Protein AF-A0A2M7U8L0-F1 (afdb_monomer)

Structure (mmCIF, N/CA/C/O backbone):
data_AF-A0A2M7U8L0-F1
#
_entry.id   AF-A0A2M7U8L0-F1
#
loop_
_atom_site.group_PDB
_atom_site.id
_atom_site.type_symbol
_atom_site.label_atom_id
_atom_site.label_alt_id
_atom_site.label_comp_id
_atom_site.label_asym_id
_atom_site.label_entity_id
_atom_site.label_seq_id
_atom_site.pdbx_PDB_ins_code
_atom_site.Cartn_x
_atom_site.Cartn_y
_atom_site.Cartn_z
_atom_site.occupancy
_atom_site.B_iso_or_equiv
_atom_site.auth_seq_id
_atom_site.auth_comp_id
_atom_site.aut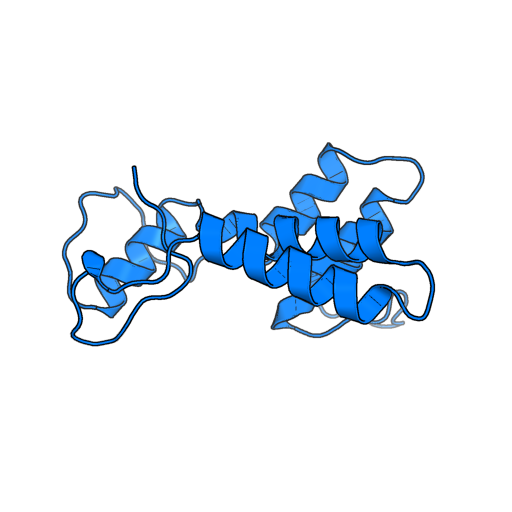h_asym_id
_atom_site.auth_atom_id
_atom_site.pdbx_PDB_model_num
ATOM 1 N N . MET A 1 1 ? -8.671 -12.911 11.933 1.00 68.06 1 MET A N 1
ATOM 2 C CA . MET A 1 1 ? -9.043 -11.549 12.375 1.00 68.06 1 MET A CA 1
ATOM 3 C C . MET A 1 1 ? -9.233 -10.725 11.113 1.00 68.06 1 MET A C 1
ATOM 5 O O . MET A 1 1 ? -8.464 -10.946 10.186 1.00 68.06 1 MET A O 1
ATOM 9 N N . LYS A 1 2 ? -10.280 -9.901 11.015 1.00 88.38 2 LYS A N 1
ATOM 10 C CA . LYS A 1 2 ? -10.532 -9.092 9.812 1.00 88.38 2 LYS A CA 1
ATOM 11 C C . LYS A 1 2 ? -9.735 -7.788 9.911 1.00 88.38 2 LYS A C 1
ATOM 13 O O . LYS A 1 2 ? -9.710 -7.199 10.990 1.00 88.38 2 LYS A O 1
ATOM 18 N N . TYR A 1 3 ? -9.081 -7.390 8.824 1.00 94.69 3 TYR A N 1
ATOM 19 C CA . TYR A 1 3 ? -8.277 -6.170 8.737 1.00 94.69 3 TYR A CA 1
ATOM 20 C C . TYR A 1 3 ? -8.915 -5.224 7.731 1.00 94.69 3 TYR A C 1
ATOM 22 O O . TYR A 1 3 ? -9.437 -5.672 6.713 1.00 94.69 3 TYR A O 1
ATOM 30 N N . TYR A 1 4 ? -8.849 -3.927 8.001 1.00 95.56 4 TYR A N 1
ATOM 31 C CA . TYR A 1 4 ? -9.498 -2.918 7.172 1.00 95.56 4 TYR A CA 1
ATOM 32 C C . TYR A 1 4 ? -8.483 -1.950 6.570 1.00 95.56 4 TYR A C 1
ATOM 34 O O . TYR A 1 4 ? -7.537 -1.534 7.242 1.00 95.56 4 TYR A O 1
ATOM 42 N N . ALA A 1 5 ? -8.684 -1.589 5.301 1.00 94.38 5 ALA A N 1
ATOM 43 C CA . ALA A 1 5 ? -7.898 -0.553 4.631 1.00 94.38 5 ALA A CA 1
ATOM 44 C C . ALA A 1 5 ? -8.433 0.851 4.921 1.00 94.38 5 ALA A C 1
ATOM 46 O O . ALA A 1 5 ? -7.649 1.791 5.089 1.00 94.38 5 ALA A O 1
ATOM 47 N N . HIS A 1 6 ? -9.763 0.971 4.964 1.00 92.75 6 HIS A N 1
ATOM 48 C CA . HIS A 1 6 ? -10.499 2.219 5.110 1.00 92.75 6 HIS A CA 1
ATOM 49 C C . HIS A 1 6 ? -11.730 2.008 5.995 1.00 92.75 6 HIS A C 1
ATOM 51 O O . HIS A 1 6 ? -12.427 0.999 5.875 1.00 92.75 6 HIS A O 1
ATOM 57 N N . SER A 1 7 ? -11.996 2.977 6.868 1.00 92.88 7 SER A N 1
ATOM 58 C CA . SER A 1 7 ? -13.214 3.052 7.672 1.00 92.88 7 SER A CA 1
ATOM 59 C C . SER A 1 7 ? -14.188 4.079 7.096 1.00 92.88 7 SER A C 1
ATOM 61 O O . SER A 1 7 ? -13.815 4.935 6.290 1.00 92.88 7 SER A O 1
ATOM 63 N N . LEU A 1 8 ? -15.449 3.979 7.507 1.00 91.69 8 LEU A N 1
ATOM 64 C CA . LEU A 1 8 ? -16.502 4.931 7.168 1.00 91.69 8 LEU A CA 1
ATOM 65 C C . LEU A 1 8 ? -17.013 5.568 8.460 1.00 91.69 8 LEU A C 1
ATOM 67 O O . LEU A 1 8 ? -17.466 4.853 9.353 1.00 91.69 8 LEU A O 1
ATOM 71 N N . GLU A 1 9 ? -16.948 6.897 8.542 1.00 87.44 9 GLU A N 1
ATOM 72 C CA . GLU A 1 9 ? -17.332 7.651 9.738 1.00 87.44 9 GLU A CA 1
ATOM 73 C C . GLU A 1 9 ? -18.775 7.342 10.160 1.00 87.44 9 GLU A C 1
ATOM 75 O O . GLU A 1 9 ? -19.703 7.357 9.345 1.00 87.44 9 GLU A O 1
ATOM 80 N N . GLY A 1 10 ? -18.964 7.026 11.443 1.00 86.25 10 GLY A N 1
ATOM 81 C CA . GLY A 1 10 ? -20.274 6.697 12.010 1.00 86.25 10 GLY A CA 1
ATOM 82 C C . GLY A 1 10 ? -20.866 5.365 11.532 1.00 86.25 10 GLY A C 1
ATOM 83 O O . GLY A 1 10 ? -22.022 5.073 11.844 1.00 86.25 10 GLY A O 1
ATOM 84 N N . ARG A 1 11 ? -20.109 4.548 10.785 1.00 91.19 11 ARG A N 1
ATOM 85 C CA . ARG A 1 11 ? -20.536 3.224 10.313 1.00 91.19 11 ARG A CA 1
ATOM 86 C C . ARG A 1 11 ? -19.813 2.099 11.053 1.00 91.19 11 ARG A C 1
ATOM 88 O O . ARG A 1 11 ? -18.640 2.242 11.401 1.00 91.19 11 ARG A O 1
ATOM 95 N N . PRO A 1 12 ? -20.479 0.949 11.257 1.00 92.06 12 PRO A N 1
ATOM 96 C CA . PRO A 1 12 ? -19.858 -0.202 11.898 1.00 92.06 12 PRO A CA 1
ATOM 97 C C . PRO A 1 12 ? -18.769 -0.841 11.012 1.00 92.06 12 PRO A C 1
ATOM 99 O O . PRO A 1 12 ? -18.851 -0.753 9.784 1.00 92.06 12 PRO A O 1
ATOM 102 N N . PRO A 1 13 ? -17.819 -1.597 11.601 1.00 92.50 13 PRO A N 1
ATOM 103 C CA . PRO A 1 13 ? -16.767 -2.303 10.860 1.00 92.50 13 PRO A CA 1
ATOM 104 C C . PRO A 1 13 ? -17.270 -3.268 9.777 1.00 92.50 13 PRO A C 1
ATOM 106 O O . PRO A 1 13 ? -16.552 -3.568 8.830 1.00 92.50 13 PRO A O 1
ATOM 109 N N . SER A 1 14 ? -18.515 -3.745 9.866 1.00 93.62 14 SER A N 1
ATOM 110 C CA . SER A 1 14 ? -19.130 -4.568 8.816 1.00 93.62 14 SER A CA 1
ATOM 111 C C . SER A 1 14 ? -19.298 -3.839 7.479 1.00 93.62 14 SER A C 1
ATOM 113 O O . SER A 1 14 ? -19.419 -4.504 6.456 1.00 93.62 14 SER A O 1
ATOM 115 N N . GLU A 1 15 ? -19.324 -2.503 7.491 1.00 94.31 15 GLU A N 1
ATOM 116 C CA . GLU A 1 15 ? -19.394 -1.650 6.297 1.00 94.31 15 GLU A CA 1
ATOM 117 C C . GLU A 1 15 ? -18.017 -1.094 5.885 1.00 94.31 15 GLU A C 1
ATOM 119 O O . GLU A 1 15 ? -17.912 -0.396 4.880 1.00 94.31 15 GLU A O 1
ATOM 124 N N . TRP A 1 16 ? -16.958 -1.362 6.653 1.00 95.56 16 TRP A N 1
ATOM 125 C CA . TRP A 1 16 ? -15.609 -0.901 6.324 1.00 95.56 16 TRP A CA 1
ATOM 126 C C . TRP A 1 16 ? -14.988 -1.755 5.221 1.00 95.56 16 TRP A C 1
ATOM 128 O O . TRP A 1 16 ? -15.311 -2.936 5.067 1.00 95.56 16 TRP A O 1
ATOM 138 N N . GLN A 1 17 ? -14.059 -1.162 4.471 1.00 96.12 17 GLN A N 1
ATOM 139 C CA . GLN A 1 17 ? -13.411 -1.856 3.366 1.00 96.12 17 GLN A CA 1
ATOM 140 C C . GLN A 1 17 ? -12.344 -2.818 3.888 1.00 96.12 17 GLN A C 1
ATOM 142 O O . GLN A 1 17 ? -11.432 -2.417 4.620 1.00 96.12 17 GLN A O 1
ATOM 147 N N . ASP A 1 18 ? -12.445 -4.077 3.473 1.00 96.94 18 ASP A N 1
ATOM 148 C CA . ASP A 1 18 ? -11.469 -5.109 3.797 1.00 96.94 18 ASP A CA 1
ATOM 149 C C . ASP A 1 18 ? -10.099 -4.800 3.169 1.00 96.94 18 ASP A C 1
ATOM 151 O O . ASP A 1 18 ? -9.999 -4.313 2.040 1.00 96.94 18 ASP A O 1
ATOM 155 N N . LEU A 1 19 ? -9.030 -5.050 3.927 1.00 96.62 19 LEU A N 1
ATOM 156 C CA . LEU A 1 19 ? -7.672 -4.762 3.483 1.00 96.62 19 LEU A CA 1
ATOM 157 C C . LEU A 1 19 ? -7.226 -5.669 2.332 1.00 96.62 19 LEU A C 1
ATOM 159 O O . LEU A 1 19 ? -6.576 -5.186 1.409 1.00 96.62 19 LEU A O 1
ATOM 163 N N . GLU A 1 20 ? -7.575 -6.954 2.348 1.00 97.00 20 GLU A N 1
ATOM 164 C CA . GLU A 1 20 ? -7.217 -7.873 1.264 1.00 97.00 20 GLU A CA 1
ATOM 165 C C . GLU A 1 20 ? -7.920 -7.466 -0.037 1.00 97.00 20 GLU A C 1
ATOM 167 O O . GLU A 1 20 ? -7.278 -7.358 -1.083 1.00 97.00 20 GLU A O 1
ATOM 172 N N . GLU A 1 21 ? -9.213 -7.142 0.043 1.00 96.94 21 GLU A N 1
ATOM 173 C CA . GLU A 1 21 ? -9.990 -6.646 -1.098 1.00 96.94 21 GLU A CA 1
ATOM 174 C C . GLU A 1 21 ? -9.392 -5.358 -1.685 1.00 96.94 21 GLU A C 1
ATOM 176 O O . GLU A 1 21 ? -9.252 -5.235 -2.907 1.00 96.94 21 GLU A O 1
ATOM 181 N N . HIS A 1 22 ? -9.002 -4.412 -0.824 1.00 97.00 22 HIS A N 1
ATOM 182 C CA . HIS A 1 22 ? -8.326 -3.177 -1.230 1.00 97.00 22 HIS A CA 1
ATOM 183 C C . HIS A 1 22 ? -7.020 -3.461 -1.975 1.00 97.00 22 HIS A C 1
ATOM 185 O O . HIS A 1 22 ? -6.830 -2.976 -3.091 1.00 97.00 22 HIS A O 1
ATOM 191 N N . LEU A 1 23 ? -6.137 -4.281 -1.396 1.00 96.94 23 LEU A N 1
ATOM 192 C CA . LEU A 1 23 ? -4.835 -4.595 -1.988 1.00 96.94 23 LEU A CA 1
ATOM 193 C C . LEU A 1 23 ? -4.979 -5.293 -3.345 1.00 96.94 23 LEU A C 1
ATOM 195 O O . LEU A 1 23 ? -4.292 -4.919 -4.297 1.00 96.94 23 LEU A O 1
ATOM 199 N N . LEU A 1 24 ? -5.895 -6.259 -3.461 1.00 98.25 24 LEU A N 1
ATOM 200 C CA . LEU A 1 24 ? -6.179 -6.951 -4.721 1.00 98.25 24 LEU A CA 1
ATOM 201 C C . LEU A 1 24 ? -6.734 -5.991 -5.783 1.00 98.25 24 LEU A C 1
ATOM 203 O O . LEU A 1 24 ? -6.263 -5.988 -6.921 1.00 98.25 24 LEU A O 1
ATOM 207 N N . SER A 1 25 ? -7.679 -5.127 -5.406 1.00 97.88 25 SER A N 1
ATOM 208 C CA . SER A 1 25 ? -8.297 -4.160 -6.324 1.00 97.88 25 SER A CA 1
ATOM 209 C C . SER A 1 25 ? -7.296 -3.122 -6.841 1.00 97.88 25 SER A C 1
ATOM 211 O O . SER A 1 25 ? -7.294 -2.789 -8.034 1.00 97.88 25 SER A O 1
ATOM 213 N N . VAL A 1 26 ? -6.415 -2.623 -5.964 1.00 96.75 26 VAL A N 1
ATOM 214 C CA . VAL A 1 26 ? -5.330 -1.706 -6.341 1.00 96.75 26 VAL A CA 1
ATOM 215 C C . VAL A 1 26 ? -4.325 -2.410 -7.248 1.00 96.75 26 VAL A C 1
ATOM 217 O O . VAL A 1 26 ? -3.957 -1.852 -8.280 1.00 96.75 26 VAL A O 1
ATOM 220 N N . ALA A 1 27 ? -3.923 -3.639 -6.920 1.00 97.81 27 ALA A N 1
ATOM 221 C CA . ALA A 1 27 ? -2.998 -4.422 -7.732 1.00 97.81 27 ALA A CA 1
ATOM 222 C C . ALA A 1 27 ? -3.527 -4.676 -9.151 1.00 97.81 27 ALA A C 1
ATOM 224 O O . ALA A 1 27 ? -2.802 -4.474 -10.126 1.00 97.81 27 ALA A O 1
ATOM 225 N N . ASP A 1 28 ? -4.799 -5.058 -9.283 1.00 98.50 28 ASP A N 1
ATOM 226 C CA . ASP A 1 28 ? -5.438 -5.269 -10.583 1.00 98.50 28 ASP A CA 1
ATOM 227 C C . ASP A 1 28 ? -5.547 -3.979 -11.397 1.00 98.50 28 ASP A C 1
ATOM 229 O O . ASP A 1 28 ? -5.326 -3.982 -12.611 1.00 98.50 28 ASP A O 1
ATOM 233 N N . SER A 1 29 ? -5.879 -2.865 -10.746 1.00 98.25 29 SER A N 1
ATOM 234 C CA . SER A 1 29 ? -5.965 -1.562 -11.410 1.00 98.25 29 SER A CA 1
ATOM 235 C C . SER A 1 29 ? -4.587 -1.088 -11.878 1.00 98.25 29 SER A C 1
ATOM 237 O O . SER A 1 29 ? -4.432 -0.677 -13.028 1.00 98.25 29 SER A O 1
ATOM 239 N N . ALA A 1 30 ? -3.569 -1.220 -11.025 1.00 97.31 30 ALA A N 1
ATOM 240 C CA . ALA A 1 30 ? -2.189 -0.874 -11.340 1.00 97.31 30 ALA A CA 1
ATOM 241 C C . ALA A 1 30 ? -1.652 -1.704 -12.516 1.00 97.31 30 ALA A C 1
ATOM 243 O O . ALA A 1 30 ? -1.077 -1.145 -13.451 1.00 97.31 30 ALA A O 1
ATOM 244 N N . ALA A 1 31 ? -1.910 -3.016 -12.523 1.00 98.38 31 ALA A N 1
ATOM 245 C CA . ALA A 1 31 ? -1.543 -3.896 -13.628 1.00 98.38 31 ALA A CA 1
ATOM 246 C C . ALA A 1 31 ? -2.177 -3.447 -14.955 1.00 98.38 31 ALA A C 1
ATOM 248 O O . ALA A 1 31 ? -1.482 -3.325 -15.961 1.00 98.38 31 ALA A O 1
ATOM 249 N N . LYS A 1 32 ? -3.479 -3.124 -14.954 1.00 98.50 32 LYS A N 1
ATOM 250 C CA . LYS A 1 32 ? -4.190 -2.629 -16.148 1.00 98.50 32 LYS A CA 1
ATOM 251 C C . LYS A 1 32 ? -3.595 -1.328 -16.683 1.00 98.50 32 LYS A C 1
ATOM 253 O O . LYS A 1 32 ? -3.466 -1.183 -17.895 1.00 98.50 32 LYS A O 1
ATOM 258 N N . PHE A 1 33 ? -3.218 -0.396 -15.808 1.00 97.50 33 PHE A N 1
ATOM 259 C CA . PHE A 1 33 ? -2.565 0.846 -16.234 1.00 97.50 33 PHE A CA 1
ATOM 260 C C . PHE A 1 33 ? -1.171 0.604 -16.816 1.00 97.50 33 PHE A C 1
ATOM 262 O O . PHE A 1 33 ? -0.782 1.274 -17.773 1.00 97.50 33 PHE A O 1
ATOM 269 N N . ALA A 1 34 ? -0.437 -0.371 -16.281 1.00 97.69 34 ALA A N 1
ATOM 270 C CA . ALA A 1 34 ? 0.910 -0.691 -16.734 1.00 97.69 34 ALA A CA 1
ATOM 271 C C . ALA A 1 34 ? 0.969 -1.553 -18.007 1.00 97.69 34 ALA A C 1
ATOM 273 O O . ALA A 1 34 ? 2.024 -1.644 -18.639 1.00 97.69 34 ALA A O 1
ATOM 274 N N . ALA A 1 35 ? -0.160 -2.132 -18.425 1.00 98.12 35 ALA A N 1
ATOM 275 C CA . ALA A 1 35 ? -0.239 -2.989 -19.606 1.00 98.12 35 ALA A CA 1
ATOM 276 C C . ALA A 1 35 ? 0.218 -2.301 -20.898 1.00 98.12 35 ALA A C 1
ATOM 278 O O . ALA A 1 35 ? 0.812 -2.930 -21.769 1.00 98.12 35 ALA A O 1
ATOM 279 N N . LEU A 1 36 ? 0.021 -0.984 -21.008 1.00 97.31 36 LEU A N 1
ATOM 280 C CA . LEU A 1 36 ? 0.427 -0.206 -22.184 1.00 97.31 36 LEU A CA 1
ATOM 281 C C . LEU A 1 36 ? 1.942 -0.222 -22.446 1.00 97.31 36 LEU A C 1
ATOM 283 O O . LEU A 1 36 ? 2.362 0.070 -23.564 1.00 97.31 36 LEU A O 1
ATOM 287 N N . PHE A 1 37 ? 2.756 -0.547 -21.440 1.00 96.31 37 PHE A N 1
ATOM 288 C CA . PHE A 1 37 ? 4.214 -0.616 -21.551 1.00 96.31 37 PHE A CA 1
ATOM 289 C C . PHE A 1 37 ? 4.800 -1.949 -21.052 1.00 96.31 37 PHE A C 1
ATOM 291 O O . PHE A 1 37 ? 6.006 -2.033 -20.827 1.00 96.31 37 PHE A O 1
ATOM 298 N N . GLY A 1 38 ? 3.975 -2.993 -20.897 1.00 97.31 38 GLY A N 1
ATOM 299 C CA . GLY A 1 38 ? 4.423 -4.328 -20.475 1.00 97.31 38 GLY A CA 1
ATOM 300 C C . GLY A 1 38 ? 4.858 -4.419 -19.004 1.00 97.31 38 GLY A C 1
ATOM 301 O O . GLY A 1 38 ? 5.711 -5.239 -18.659 1.00 97.31 38 GLY A O 1
ATOM 302 N N . GLY A 1 39 ? 4.354 -3.524 -18.147 1.00 96.75 39 GLY A N 1
ATOM 303 C CA . GLY A 1 39 ? 4.722 -3.423 -16.732 1.00 96.75 39 GLY A CA 1
ATOM 304 C C . GLY A 1 39 ? 3.734 -4.072 -15.758 1.00 96.75 39 GLY A C 1
ATOM 305 O O . GLY A 1 39 ? 3.780 -3.762 -14.568 1.00 96.75 39 GLY A O 1
ATOM 306 N N . GLU A 1 40 ? 2.821 -4.920 -16.228 1.00 98.19 40 GLU A N 1
ATOM 307 C CA . GLU A 1 40 ? 1.668 -5.415 -15.465 1.00 98.19 40 GLU A CA 1
ATOM 308 C C . GLU A 1 40 ? 2.070 -6.056 -14.138 1.00 98.19 40 GLU A C 1
ATOM 310 O O . GLU A 1 40 ? 1.570 -5.663 -13.088 1.00 98.19 40 GLU A O 1
ATOM 315 N N . GLU A 1 41 ? 3.001 -7.010 -14.170 1.00 97.06 41 GLU A N 1
ATOM 316 C CA . GLU A 1 41 ? 3.395 -7.771 -12.979 1.00 97.06 41 GLU A CA 1
ATOM 317 C C . GLU A 1 41 ? 4.204 -6.930 -11.984 1.00 97.06 41 GLU A C 1
ATOM 319 O O . GLU A 1 41 ? 4.088 -7.108 -10.771 1.00 97.06 41 GLU A O 1
ATOM 324 N N . TRP A 1 42 ? 4.953 -5.941 -12.480 1.00 95.50 42 TRP A N 1
ATOM 325 C CA . TRP A 1 42 ? 5.628 -4.958 -11.633 1.00 95.50 42 TRP A CA 1
ATOM 326 C C . TRP A 1 42 ? 4.619 -4.096 -10.883 1.00 95.50 42 TRP A C 1
ATOM 328 O O . TRP A 1 42 ? 4.692 -3.955 -9.662 1.00 95.50 42 TRP A O 1
ATOM 338 N N . ALA A 1 43 ? 3.648 -3.546 -11.609 1.00 96.25 43 ALA A N 1
ATOM 339 C CA . ALA A 1 43 ? 2.622 -2.689 -11.038 1.00 96.25 43 ALA A CA 1
ATOM 340 C C . ALA A 1 43 ? 1.680 -3.466 -10.109 1.00 96.25 43 ALA A C 1
ATOM 342 O O . ALA A 1 43 ? 1.317 -2.959 -9.047 1.00 96.25 43 ALA A O 1
ATOM 343 N N . ARG A 1 44 ? 1.353 -4.718 -10.452 1.00 97.88 44 ARG A N 1
ATOM 344 C CA . ARG A 1 44 ? 0.594 -5.636 -9.598 1.00 97.88 44 ARG A CA 1
ATOM 345 C C . ARG A 1 44 ? 1.291 -5.834 -8.259 1.00 97.88 44 ARG A C 1
ATOM 347 O O . ARG A 1 44 ? 0.670 -5.640 -7.219 1.00 97.88 44 ARG A O 1
ATOM 354 N N . LEU A 1 45 ? 2.579 -6.183 -8.274 1.00 96.44 45 LEU A N 1
ATOM 355 C CA . LEU A 1 45 ? 3.335 -6.419 -7.046 1.00 96.44 45 LEU A CA 1
ATOM 356 C C . LEU A 1 45 ? 3.457 -5.142 -6.203 1.00 96.44 45 LEU A C 1
ATOM 358 O O . LEU A 1 45 ? 3.254 -5.191 -4.991 1.00 96.44 45 LEU A O 1
ATOM 362 N N . ALA A 1 46 ? 3.711 -3.994 -6.837 1.00 94.62 46 ALA A N 1
ATOM 363 C CA . ALA A 1 46 ? 3.763 -2.707 -6.144 1.00 94.62 46 ALA A CA 1
ATOM 364 C C . ALA A 1 46 ? 2.411 -2.367 -5.495 1.00 94.62 46 ALA A C 1
ATOM 366 O O . ALA A 1 46 ? 2.374 -1.969 -4.333 1.00 94.62 46 ALA A O 1
ATOM 367 N N . GLY A 1 47 ? 1.302 -2.592 -6.207 1.00 95.19 47 GLY A N 1
ATOM 368 C CA . GLY A 1 47 ? -0.053 -2.407 -5.691 1.00 95.19 47 GLY A CA 1
ATOM 369 C C . GLY A 1 47 ? -0.390 -3.345 -4.531 1.00 95.19 47 GLY A C 1
ATOM 370 O O . GLY A 1 47 ? -0.966 -2.899 -3.544 1.00 95.19 47 GLY A O 1
ATOM 371 N N . LEU A 1 48 ? 0.037 -4.609 -4.577 1.00 96.06 48 LEU A N 1
ATOM 372 C CA . LEU A 1 48 ? -0.137 -5.541 -3.455 1.00 96.06 48 LEU A CA 1
ATOM 373 C C . LEU A 1 48 ? 0.659 -5.116 -2.219 1.00 96.06 48 LEU A C 1
ATOM 375 O O . LEU A 1 48 ? 0.227 -5.352 -1.094 1.00 96.06 48 LEU A O 1
ATOM 379 N N . TRP A 1 49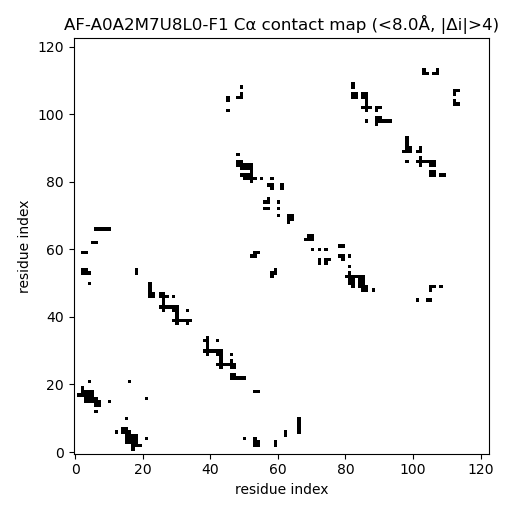 ? 1.844 -4.538 -2.415 1.00 95.56 49 TRP A N 1
ATOM 380 C CA . TRP A 1 49 ? 2.756 -4.241 -1.314 1.00 95.56 49 TRP A CA 1
ATOM 381 C C . TRP A 1 49 ? 2.631 -2.826 -0.760 1.00 95.56 49 TRP A C 1
ATOM 383 O O . TRP A 1 49 ? 3.162 -2.567 0.316 1.00 95.56 49 TRP A O 1
ATOM 393 N N . HIS A 1 50 ? 1.944 -1.905 -1.437 1.00 93.06 50 HIS A N 1
ATOM 394 C CA . HIS A 1 50 ? 1.967 -0.503 -1.019 1.00 93.06 50 HIS A CA 1
ATOM 395 C C . HIS A 1 50 ? 1.460 -0.298 0.420 1.00 93.06 50 HIS A C 1
ATOM 397 O O . HIS A 1 50 ? 2.107 0.388 1.205 1.00 93.06 50 HIS A O 1
ATOM 403 N N . ASP A 1 51 ? 0.379 -0.985 0.791 1.00 93.31 51 ASP A N 1
ATOM 404 C CA . ASP A 1 51 ? -0.364 -0.756 2.033 1.00 93.31 51 ASP A CA 1
ATOM 405 C C . ASP A 1 51 ? -0.240 -1.899 3.057 1.00 93.31 51 ASP A C 1
ATOM 407 O O . ASP A 1 51 ? -1.020 -1.957 4.009 1.00 93.31 51 ASP A O 1
ATOM 411 N N . ILE A 1 52 ? 0.737 -2.814 2.932 1.00 93.56 52 ILE A N 1
ATOM 412 C CA . ILE A 1 52 ? 0.807 -3.973 3.856 1.00 93.56 52 ILE A CA 1
ATOM 413 C C . ILE A 1 52 ? 0.950 -3.547 5.322 1.00 93.56 52 ILE A C 1
ATOM 415 O O . ILE A 1 52 ? 0.562 -4.286 6.224 1.00 93.56 52 ILE A O 1
ATOM 419 N N . GLY A 1 53 ? 1.501 -2.357 5.582 1.00 90.94 53 GLY A N 1
ATOM 420 C CA . GLY A 1 53 ? 1.633 -1.814 6.934 1.00 90.94 53 GLY A CA 1
ATOM 421 C C . GLY A 1 53 ? 0.293 -1.615 7.643 1.00 90.94 53 GLY A C 1
ATOM 422 O O . GLY A 1 53 ? 0.254 -1.547 8.872 1.00 90.94 53 GLY A O 1
ATOM 423 N N . LYS A 1 54 ? -0.821 -1.594 6.902 1.00 93.50 54 LYS A N 1
ATOM 424 C CA . LYS A 1 54 ? -2.171 -1.536 7.467 1.00 93.50 54 LYS A CA 1
ATOM 42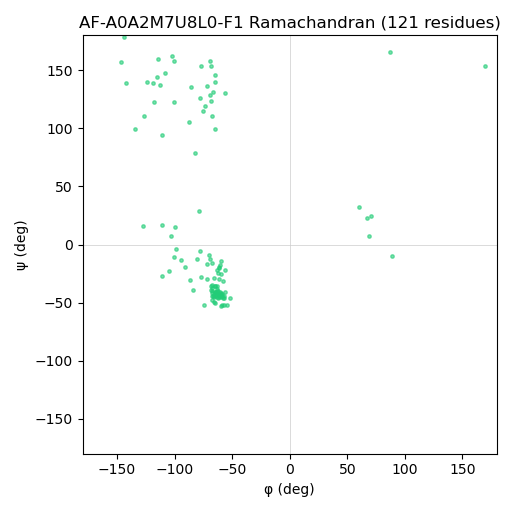5 C C . LYS A 1 54 ? -2.569 -2.810 8.219 1.00 93.50 54 LYS A C 1
ATOM 427 O O . LYS A 1 54 ? -3.486 -2.751 9.032 1.00 93.50 54 LYS A O 1
ATOM 432 N N . TYR A 1 55 ? -1.858 -3.929 8.035 1.00 93.25 55 TYR A N 1
ATOM 433 C CA . TYR A 1 55 ? -2.024 -5.128 8.872 1.00 93.25 55 TYR A CA 1
ATOM 434 C C . TYR A 1 55 ? -1.494 -4.952 10.307 1.00 93.25 55 TYR A C 1
ATOM 436 O O . TYR A 1 55 ? -1.717 -5.822 11.146 1.00 93.25 55 TYR A O 1
ATOM 444 N N . SER A 1 56 ? -0.788 -3.857 10.610 1.00 90.25 56 SER A N 1
ATOM 445 C CA . SER A 1 56 ? -0.316 -3.573 11.969 1.00 90.25 56 SER A CA 1
ATOM 446 C C . SER A 1 56 ? -1.473 -3.332 12.945 1.00 90.25 56 SER A C 1
ATOM 448 O O . SER A 1 56 ? -2.508 -2.758 12.588 1.00 90.25 56 SER A O 1
ATOM 450 N N . ASN A 1 57 ? -1.283 -3.747 14.200 1.00 89.50 57 ASN A N 1
ATOM 451 C CA . ASN A 1 57 ? -2.269 -3.521 15.257 1.00 89.50 57 ASN A CA 1
ATOM 452 C C . ASN A 1 57 ? -2.468 -2.021 15.504 1.00 89.50 57 ASN A C 1
ATOM 454 O O . ASN A 1 57 ? -3.591 -1.584 15.726 1.00 89.50 57 ASN A O 1
ATOM 458 N N . GLU A 1 58 ? -1.400 -1.233 15.392 1.00 88.31 58 GLU A N 1
ATOM 459 C CA . GLU A 1 58 ? -1.396 0.218 15.556 1.00 88.31 58 GLU A CA 1
ATOM 460 C C . GLU A 1 58 ? -2.290 0.903 14.511 1.00 88.31 58 GLU A C 1
ATOM 462 O O . GLU A 1 58 ? -3.086 1.780 14.850 1.00 88.31 58 GLU A O 1
ATOM 467 N N . PHE A 1 59 ? -2.203 0.492 13.238 1.00 89.50 59 PHE A N 1
ATOM 468 C CA . PHE A 1 59 ? -3.060 1.038 12.183 1.00 89.50 59 PHE A CA 1
ATOM 469 C C . PHE A 1 59 ? -4.525 0.651 12.376 1.00 89.50 59 PHE A C 1
ATOM 471 O O . PHE A 1 59 ? -5.404 1.505 12.254 1.00 89.50 59 PHE A O 1
ATOM 478 N N . GLN A 1 60 ? -4.796 -0.614 12.709 1.00 91.69 60 GLN A N 1
ATOM 479 C CA . GLN A 1 60 ? -6.166 -1.055 12.963 1.00 91.69 60 GLN A CA 1
ATOM 480 C C . GLN A 1 60 ? -6.768 -0.316 14.164 1.00 91.69 60 GLN A C 1
ATOM 482 O O . GLN A 1 60 ? -7.873 0.204 14.047 1.00 91.69 60 GLN A O 1
ATOM 487 N N . HIS A 1 61 ? -6.034 -0.187 15.273 1.00 88.56 61 HIS A N 1
ATOM 488 C CA . HIS A 1 61 ? -6.476 0.557 16.456 1.00 88.56 61 HIS A CA 1
ATOM 489 C C . HIS A 1 61 ? -6.821 2.009 16.116 1.00 88.56 61 HIS A C 1
ATOM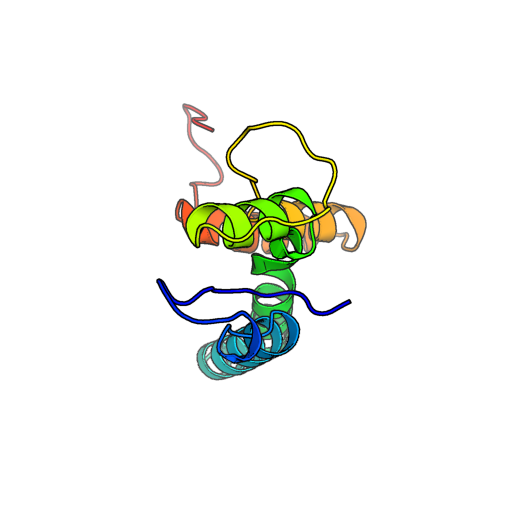 491 O O . HIS A 1 61 ? -7.902 2.474 16.466 1.00 88.56 61 HIS A O 1
ATOM 497 N N . MET A 1 62 ? -5.965 2.694 15.348 1.00 88.25 62 MET A N 1
ATOM 498 C CA . MET A 1 62 ? -6.236 4.054 14.875 1.00 88.25 62 MET A CA 1
ATOM 499 C C . MET A 1 62 ? -7.563 4.144 14.097 1.00 88.25 62 MET A C 1
ATOM 501 O O . MET A 1 62 ? -8.301 5.110 14.283 1.00 88.25 62 MET A O 1
ATOM 505 N N . LEU A 1 63 ? -7.900 3.165 13.242 1.00 89.88 63 LEU A N 1
ATOM 506 C CA .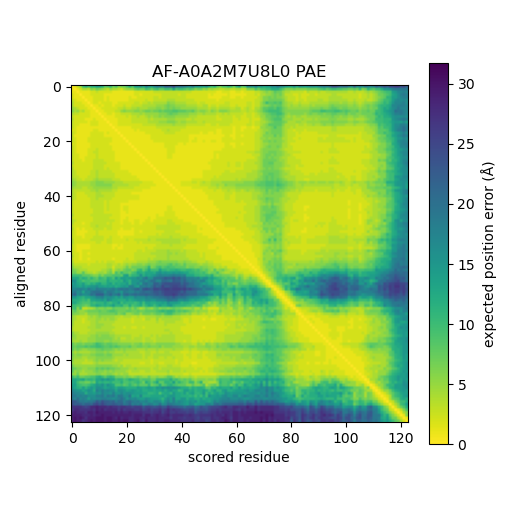 LEU A 1 63 ? -9.191 3.156 12.535 1.00 89.88 63 LEU A CA 1
ATOM 507 C C . LEU A 1 63 ? -10.380 3.037 13.499 1.00 89.88 63 LEU A C 1
ATOM 509 O O . LEU A 1 63 ? -11.381 3.731 13.305 1.00 89.88 63 LEU A O 1
ATOM 513 N N . TYR A 1 64 ? -10.269 2.184 14.522 1.00 89.56 64 TYR A N 1
ATOM 514 C CA . TYR A 1 64 ? -11.290 2.018 15.560 1.00 89.56 64 TYR A CA 1
ATOM 515 C C . TYR A 1 64 ? -11.454 3.277 16.413 1.00 89.56 64 TYR A C 1
ATOM 517 O O . TYR A 1 64 ? -12.569 3.791 16.517 1.00 89.56 64 TYR A O 1
ATOM 525 N N . GLU A 1 65 ? -10.359 3.846 16.919 1.00 87.00 65 GLU A N 1
ATOM 526 C CA . GLU A 1 65 ? -10.386 5.085 17.702 1.00 87.00 65 GLU A CA 1
ATOM 527 C C . GLU A 1 65 ? -10.953 6.265 16.913 1.00 87.00 65 GLU A C 1
ATOM 529 O O . GLU A 1 65 ? -11.792 7.001 17.431 1.00 87.00 65 GLU A O 1
ATOM 534 N N . ALA A 1 66 ? -10.557 6.424 15.645 1.00 84.50 66 ALA A N 1
ATOM 535 C CA . ALA A 1 66 ? -11.065 7.491 14.781 1.00 84.50 66 ALA A CA 1
ATOM 536 C C . ALA A 1 66 ? -12.585 7.408 14.552 1.00 84.50 66 ALA A C 1
ATOM 538 O O . ALA A 1 66 ? -13.204 8.402 14.187 1.00 84.50 66 ALA A O 1
ATOM 539 N N . ASN A 1 67 ? -13.188 6.239 14.786 1.00 88.12 67 ASN A N 1
ATOM 540 C CA . ASN A 1 67 ? -14.630 6.014 14.707 1.00 88.12 67 ASN A CA 1
ATOM 541 C C . ASN A 1 67 ? -15.310 5.946 16.086 1.00 88.12 67 ASN A C 1
ATOM 543 O O . ASN A 1 67 ? -16.493 5.621 16.164 1.00 88.12 67 ASN A O 1
ATOM 547 N N . GLY A 1 68 ? -14.587 6.238 17.174 1.00 79.81 68 GLY A N 1
ATOM 548 C CA . GLY A 1 68 ? -15.109 6.162 18.541 1.00 79.81 68 GLY A CA 1
ATOM 549 C C . GLY A 1 68 ? -15.423 4.736 19.004 1.00 79.81 68 GLY A C 1
ATOM 550 O O . GLY A 1 68 ? -16.257 4.550 19.888 1.00 79.81 68 GLY A O 1
ATOM 551 N N . ILE A 1 69 ? -14.792 3.729 18.393 1.00 80.44 69 ILE A N 1
ATOM 552 C CA . ILE A 1 69 ? -14.990 2.314 18.710 1.00 80.44 69 ILE A CA 1
ATOM 553 C C . ILE A 1 69 ? -13.837 1.850 19.601 1.00 80.44 69 ILE A C 1
ATOM 555 O O . ILE A 1 69 ? -12.673 1.930 19.212 1.00 80.44 69 ILE A O 1
ATOM 559 N N . GLU A 1 70 ? -14.152 1.334 20.790 1.00 70.62 70 GLU A N 1
ATOM 560 C CA . GLU A 1 70 ? -13.152 0.717 21.663 1.00 70.62 70 GLU A CA 1
ATOM 561 C C . GLU A 1 70 ? -12.672 -0.608 21.049 1.00 70.62 70 GLU A C 1
ATOM 563 O O . GLU A 1 70 ? -13.476 -1.465 20.674 1.00 70.62 70 GLU A O 1
ATOM 568 N N . SER A 1 71 ? -11.354 -0.783 20.936 1.00 66.62 71 SER A N 1
ATOM 569 C CA . SER A 1 71 ? -10.745 -2.026 20.458 1.00 66.62 71 SER A CA 1
ATOM 570 C C . SER A 1 71 ? -9.750 -2.552 21.492 1.00 66.62 71 SER A C 1
ATOM 572 O O . SER A 1 71 ? -9.001 -1.785 22.086 1.00 66.62 71 SER A O 1
ATOM 574 N N . HIS A 1 72 ? -9.715 -3.867 21.716 1.00 61.09 72 HIS A N 1
ATOM 575 C CA . HIS A 1 72 ? -8.806 -4.501 22.687 1.00 61.09 72 HIS A CA 1
ATOM 576 C C . HIS A 1 72 ? -7.364 -4.673 22.160 1.00 61.09 72 HIS A C 1
ATOM 578 O O . HIS A 1 72 ? -6.676 -5.624 22.530 1.00 61.09 72 HIS A O 1
ATOM 584 N N . LEU A 1 73 ? -6.907 -3.807 21.252 1.00 62.22 73 LEU A N 1
ATOM 585 C CA . LEU A 1 73 ? -5.550 -3.862 20.704 1.00 62.22 73 LEU A CA 1
ATOM 586 C C . LEU A 1 73 ? -4.616 -3.052 21.618 1.00 62.22 73 LEU A C 1
ATOM 588 O O . LEU A 1 73 ? -4.652 -1.826 21.618 1.00 62.22 73 LEU A O 1
ATOM 592 N N . GLU A 1 74 ? -3.778 -3.723 22.412 1.00 52.69 74 GLU A N 1
ATOM 593 C CA . GLU A 1 74 ? -2.795 -3.066 23.288 1.00 52.69 74 GLU A CA 1
ATOM 594 C C . GLU A 1 74 ? -1.735 -2.306 22.460 1.00 52.69 74 GLU A C 1
ATOM 596 O O . GLU A 1 74 ? -0.790 -2.915 21.962 1.00 52.69 74 GLU A O 1
ATOM 601 N N . THR A 1 75 ? -1.858 -0.982 22.294 1.00 56.44 75 THR A N 1
ATOM 602 C CA . THR A 1 75 ? -0.844 -0.141 21.615 1.00 56.44 75 THR A CA 1
ATOM 603 C C . THR A 1 75 ? -0.753 1.274 22.222 1.00 56.44 75 THR A C 1
ATOM 605 O O . THR A 1 75 ? -1.667 1.729 22.906 1.00 56.44 75 THR A O 1
ATOM 608 N N . LYS A 1 76 ? 0.389 1.965 22.044 1.00 46.56 76 LYS A N 1
ATOM 609 C CA . LYS A 1 76 ? 0.662 3.332 22.557 1.00 46.56 76 LYS A CA 1
ATOM 610 C C . LYS A 1 76 ? 0.486 4.402 21.457 1.00 46.56 76 LYS A C 1
ATOM 612 O O . LYS A 1 76 ? 0.640 4.067 20.286 1.00 46.56 76 LYS A O 1
ATOM 617 N N . PRO A 1 77 ? 0.248 5.690 21.797 1.00 46.19 77 PRO A N 1
ATOM 618 C CA . PRO A 1 77 ? -0.149 6.711 20.821 1.00 46.19 77 PRO A CA 1
ATOM 619 C C . PRO A 1 77 ? 0.974 7.155 19.867 1.00 46.19 77 PRO A C 1
ATOM 621 O O . PRO A 1 77 ? 2.089 7.455 20.296 1.00 46.19 77 PRO A O 1
ATOM 624 N N . GLY A 1 78 ? 0.629 7.282 18.582 1.00 58.97 78 GLY A N 1
ATOM 625 C CA . GLY A 1 78 ? 1.420 7.849 17.482 1.00 58.97 78 GLY A CA 1
ATOM 626 C C . GLY A 1 78 ? 0.728 7.561 16.141 1.00 58.97 78 GL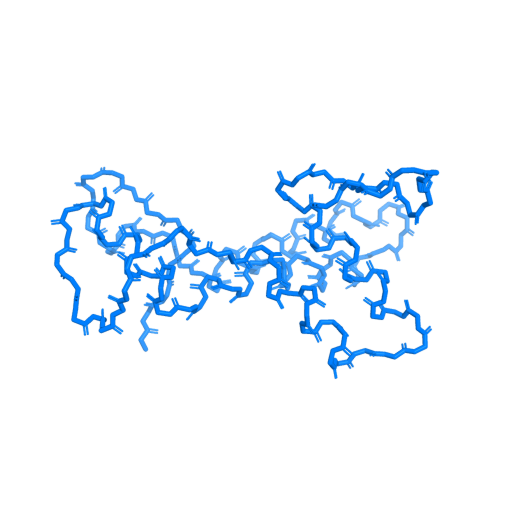Y A C 1
ATOM 627 O O . GLY A 1 78 ? -0.024 6.596 16.050 1.00 58.97 78 GLY A O 1
ATOM 628 N N . ARG A 1 79 ? 0.923 8.379 15.093 1.00 62.72 79 ARG A N 1
ATOM 629 C CA . ARG A 1 79 ? 0.321 8.090 13.774 1.00 62.72 79 ARG A CA 1
ATOM 630 C C . ARG A 1 79 ? 1.078 6.918 13.122 1.00 62.72 79 ARG A C 1
ATOM 632 O O . ARG A 1 79 ? 2.278 7.063 12.888 1.00 62.72 79 ARG A O 1
ATOM 639 N N . PRO A 1 80 ? 0.427 5.782 12.815 1.00 72.44 80 PRO A N 1
ATOM 640 C CA . PRO A 1 80 ? 1.113 4.612 12.282 1.00 72.44 80 PRO A CA 1
ATOM 641 C C . PRO A 1 80 ? 1.635 4.870 10.863 1.00 72.44 80 PRO A C 1
ATOM 643 O O . PRO A 1 80 ? 0.880 5.213 9.944 1.00 72.44 80 PRO A O 1
ATOM 646 N N . ILE A 1 81 ? 2.944 4.680 10.684 1.00 73.25 81 ILE A N 1
ATOM 647 C CA . ILE A 1 81 ? 3.630 4.795 9.394 1.00 73.25 81 ILE A CA 1
ATOM 648 C C . ILE A 1 81 ? 3.442 3.480 8.623 1.00 73.25 81 ILE A C 1
ATOM 650 O O . ILE A 1 81 ? 4.316 2.619 8.589 1.00 73.25 81 ILE A O 1
ATOM 654 N N . HIS A 1 82 ? 2.269 3.308 8.019 1.00 78.50 82 HIS A N 1
ATOM 655 C CA . HIS A 1 82 ? 1.932 2.112 7.240 1.00 78.50 82 HIS A CA 1
ATOM 656 C C . HIS A 1 82 ? 2.581 2.106 5.848 1.00 78.50 82 HIS A C 1
ATOM 658 O O . HIS A 1 82 ? 2.893 1.045 5.308 1.00 78.50 82 HIS A O 1
ATOM 664 N N . SER A 1 83 ? 2.843 3.289 5.293 1.00 77.00 83 SER A N 1
ATOM 665 C CA . SER A 1 83 ? 3.297 3.450 3.913 1.00 77.00 83 SER A CA 1
ATOM 666 C C . SER A 1 83 ? 4.730 3.005 3.641 1.00 77.00 83 SER A C 1
ATOM 668 O O . SER A 1 83 ? 5.121 2.788 2.495 1.00 77.00 83 SER A O 1
ATOM 670 N N . GLN A 1 84 ? 5.538 2.851 4.689 1.00 81.81 84 GLN A N 1
ATOM 671 C CA . GLN A 1 84 ? 6.930 2.430 4.553 1.00 81.81 84 GLN A CA 1
ATOM 672 C C . GLN A 1 84 ? 7.092 0.910 4.627 1.00 81.81 84 GLN A C 1
ATOM 674 O O . GLN A 1 84 ? 8.115 0.383 4.186 1.00 81.81 84 GLN A O 1
ATOM 679 N N . THR A 1 85 ? 6.119 0.180 5.182 1.00 87.94 85 THR A N 1
ATOM 680 C CA . THR A 1 85 ? 6.260 -1.257 5.461 1.00 87.94 85 THR A CA 1
ATOM 681 C C . THR A 1 85 ? 6.479 -2.071 4.186 1.00 87.94 85 THR A C 1
ATOM 683 O O . THR A 1 85 ? 7.335 -2.952 4.166 1.00 87.94 85 THR A O 1
ATOM 686 N N . GLY A 1 86 ? 5.778 -1.743 3.098 1.00 88.00 86 GLY A N 1
ATOM 687 C CA . GLY A 1 86 ? 5.962 -2.420 1.813 1.00 88.00 86 GLY A CA 1
ATOM 688 C C . GLY A 1 86 ? 7.342 -2.207 1.191 1.00 88.00 86 GLY A C 1
ATOM 689 O O . GLY A 1 86 ? 7.916 -3.132 0.619 1.00 88.00 86 GLY A O 1
ATOM 690 N N . GLY A 1 87 ? 7.923 -1.016 1.362 1.00 88.75 87 GLY A N 1
ATOM 691 C CA . GLY A 1 87 ? 9.281 -0.738 0.897 1.00 88.75 87 GLY A CA 1
ATOM 692 C C . GLY A 1 87 ? 10.334 -1.527 1.680 1.00 88.75 87 GLY A C 1
ATOM 693 O O . GLY A 1 87 ? 11.229 -2.123 1.084 1.00 88.75 87 GLY A O 1
ATOM 694 N N . HIS A 1 88 ? 10.175 -1.628 3.003 1.00 90.19 88 HIS A N 1
ATOM 695 C CA . HIS A 1 88 ? 11.030 -2.484 3.831 1.00 90.19 88 HIS A CA 1
ATOM 696 C C . HIS A 1 88 ? 10.885 -3.969 3.465 1.00 90.19 88 HIS A C 1
ATOM 698 O O . HIS A 1 88 ? 11.882 -4.690 3.422 1.00 90.19 88 HIS A O 1
ATOM 704 N N . LEU A 1 89 ? 9.669 -4.438 3.150 1.00 92.31 89 LEU A N 1
ATOM 705 C CA . LEU A 1 89 ? 9.462 -5.804 2.662 1.00 92.31 89 LEU A CA 1
ATOM 706 C C . LEU A 1 89 ? 10.240 -6.051 1.361 1.00 92.31 89 LEU A C 1
ATOM 708 O O . LEU A 1 89 ? 10.878 -7.096 1.225 1.00 92.31 89 LEU A O 1
ATOM 712 N N . ALA A 1 90 ? 10.248 -5.088 0.436 1.00 92.44 90 ALA A N 1
ATOM 713 C CA . ALA A 1 90 ? 11.019 -5.194 -0.798 1.00 92.44 90 ALA A CA 1
ATOM 714 C C . ALA A 1 90 ? 12.521 -5.348 -0.545 1.00 92.44 90 ALA A C 1
ATOM 716 O O . ALA A 1 90 ? 13.140 -6.227 -1.141 1.00 92.44 90 ALA A O 1
ATOM 717 N N . GLN A 1 91 ? 13.081 -4.588 0.399 1.00 92.12 91 GLN A N 1
ATOM 718 C CA . GLN A 1 91 ? 14.482 -4.727 0.821 1.00 92.12 91 GLN A CA 1
ATOM 719 C C . GLN A 1 91 ? 14.809 -6.101 1.418 1.00 92.12 91 GLN A C 1
ATOM 721 O O . GLN A 1 91 ? 15.939 -6.566 1.312 1.00 92.12 91 GLN A O 1
ATOM 726 N N . GLN A 1 92 ? 13.834 -6.766 2.039 1.00 93.88 92 GLN A N 1
ATOM 727 C CA . GLN A 1 92 ? 14.028 -8.089 2.637 1.00 93.88 92 GLN A CA 1
ATOM 728 C C . GLN A 1 92 ? 13.828 -9.245 1.651 1.00 93.88 92 GLN A C 1
ATOM 730 O O . GLN A 1 92 ? 14.389 -10.323 1.848 1.00 93.88 92 GLN A O 1
ATOM 735 N N . LYS A 1 93 ? 12.961 -9.072 0.647 1.00 93.94 93 LYS A N 1
ATOM 736 C CA . LYS A 1 93 ? 12.501 -10.163 -0.231 1.00 93.94 93 LYS A CA 1
ATOM 737 C C . LYS A 1 93 ? 13.119 -10.144 -1.618 1.00 93.94 93 LYS A C 1
ATOM 739 O O . LYS A 1 93 ? 13.121 -11.182 -2.276 1.00 93.94 93 LYS A O 1
ATOM 744 N N . LEU A 1 94 ? 13.605 -8.994 -2.067 1.00 93.00 94 LEU A N 1
ATOM 745 C CA . LEU A 1 94 ? 14.145 -8.811 -3.405 1.00 93.00 94 LEU A CA 1
ATOM 746 C C . LEU A 1 94 ? 15.647 -8.516 -3.338 1.00 93.00 94 LEU A C 1
ATOM 748 O O . LEU A 1 94 ? 16.182 -8.129 -2.304 1.00 93.00 94 LEU A O 1
ATOM 752 N N . ALA A 1 95 ? 16.335 -8.738 -4.452 1.00 93.12 95 ALA A N 1
ATOM 753 C CA . ALA A 1 95 ? 17.770 -8.517 -4.589 1.00 93.12 95 ALA A CA 1
ATOM 754 C C . ALA A 1 95 ? 18.088 -7.998 -5.997 1.00 93.12 95 ALA A C 1
ATOM 756 O O . ALA A 1 95 ? 17.200 -7.884 -6.843 1.00 93.12 95 ALA A O 1
ATOM 757 N N . ASN A 1 96 ? 19.368 -7.727 -6.265 1.00 92.62 96 ASN A N 1
ATOM 758 C CA . ASN A 1 96 ? 19.871 -7.295 -7.575 1.00 92.62 96 ASN A CA 1
ATOM 759 C C . ASN A 1 96 ? 19.258 -5.972 -8.074 1.00 92.62 96 ASN A C 1
ATOM 761 O O . ASN A 1 96 ? 19.089 -5.778 -9.275 1.00 92.62 96 ASN A O 1
ATOM 765 N N . GLY A 1 97 ? 18.919 -5.058 -7.159 1.00 89.19 97 GLY A N 1
ATOM 766 C CA . GLY A 1 97 ? 18.398 -3.729 -7.480 1.00 89.19 97 GLY A CA 1
ATOM 767 C C . GLY A 1 97 ? 16.878 -3.663 -7.624 1.00 89.19 97 GLY A C 1
ATOM 768 O O . GLY A 1 97 ? 16.330 -2.561 -7.665 1.00 89.19 97 GLY A O 1
ATOM 769 N N . LEU A 1 98 ? 16.180 -4.804 -7.647 1.00 90.75 98 LEU A N 1
ATOM 770 C CA . LEU A 1 98 ? 14.714 -4.826 -7.672 1.00 90.75 98 LEU A CA 1
ATOM 771 C C . LEU A 1 98 ? 14.127 -4.313 -6.353 1.00 90.75 98 LEU A C 1
ATOM 773 O O . LEU A 1 98 ? 13.131 -3.595 -6.354 1.00 90.75 98 LEU A O 1
ATOM 777 N N . ASP A 1 99 ? 14.791 -4.624 -5.241 1.00 90.81 99 ASP A N 1
ATOM 778 C CA . ASP A 1 99 ? 14.504 -4.080 -3.917 1.00 90.81 99 ASP A CA 1
ATOM 779 C C . ASP A 1 99 ? 14.463 -2.553 -3.932 1.00 90.81 99 ASP A C 1
ATOM 781 O O . ASP A 1 99 ? 13.507 -1.960 -3.440 1.00 90.81 99 ASP A O 1
ATOM 785 N N . ARG A 1 100 ? 15.452 -1.913 -4.568 1.00 89.25 100 ARG A N 1
ATOM 786 C CA . ARG A 1 100 ? 15.537 -0.455 -4.664 1.00 89.25 100 ARG A CA 1
ATOM 787 C C . ARG A 1 100 ? 14.392 0.126 -5.488 1.00 89.25 100 ARG A C 1
ATOM 789 O O . ARG A 1 100 ? 13.801 1.111 -5.059 1.00 89.25 100 ARG A O 1
ATOM 796 N N . VAL A 1 101 ? 14.060 -0.487 -6.627 1.00 89.88 101 VAL A N 1
ATOM 797 C CA . VAL A 1 101 ? 12.940 -0.051 -7.479 1.00 89.88 101 VAL A CA 1
ATOM 798 C C . VAL A 1 101 ? 11.621 -0.103 -6.707 1.00 89.88 101 VAL A C 1
ATOM 800 O O . VAL A 1 101 ? 10.922 0.904 -6.617 1.00 89.88 101 VAL A O 1
ATOM 803 N N . PHE A 1 102 ? 11.299 -1.243 -6.091 1.00 91.00 102 PHE A N 1
ATOM 804 C CA . PHE A 1 102 ? 10.054 -1.394 -5.336 1.00 91.00 102 PHE A CA 1
ATOM 805 C C . PHE A 1 102 ? 10.023 -0.536 -4.074 1.00 91.00 102 PHE A C 1
ATOM 807 O O . PHE A 1 102 ? 8.997 0.070 -3.784 1.00 91.00 102 PHE A O 1
ATOM 814 N N . CYS A 1 103 ? 11.137 -0.431 -3.350 1.00 88.19 103 CYS A N 1
ATOM 815 C CA . CYS A 1 103 ? 11.247 0.436 -2.183 1.00 88.19 103 CYS A CA 1
ATOM 816 C C . CYS A 1 103 ? 10.926 1.890 -2.543 1.00 88.19 103 CYS A C 1
ATOM 818 O O . CYS A 1 103 ? 10.151 2.528 -1.838 1.00 88.19 103 CYS A O 1
ATOM 820 N N . TRP A 1 104 ? 11.460 2.388 -3.661 1.00 84.19 104 TRP A N 1
ATOM 821 C CA . TRP A 1 104 ? 11.235 3.762 -4.109 1.00 84.19 104 TRP A CA 1
ATOM 822 C C . TRP A 1 104 ? 9.787 4.012 -4.536 1.00 84.19 104 TRP A C 1
ATOM 824 O O . TRP A 1 104 ? 9.163 4.977 -4.096 1.00 84.19 104 TRP A O 1
ATOM 834 N N . LEU A 1 105 ? 9.235 3.110 -5.354 1.00 85.25 105 LEU A N 1
ATOM 835 C CA . LEU A 1 105 ? 7.850 3.193 -5.820 1.00 85.25 105 LEU A CA 1
ATOM 836 C C . LEU A 1 105 ? 6.858 3.134 -4.658 1.00 85.25 105 LEU A C 1
ATOM 838 O O . LEU A 1 105 ? 5.902 3.904 -4.619 1.00 85.25 105 LEU A O 1
ATOM 842 N N . ILE A 1 106 ? 7.094 2.230 -3.705 1.00 87.44 106 ILE A N 1
ATOM 843 C CA . ILE A 1 106 ? 6.197 2.024 -2.575 1.00 87.44 106 ILE A CA 1
ATOM 844 C C . ILE A 1 106 ? 6.339 3.160 -1.568 1.00 87.44 106 ILE A C 1
ATOM 846 O O . ILE A 1 106 ? 5.336 3.765 -1.231 1.00 87.44 106 ILE A O 1
ATOM 850 N N . MET A 1 107 ? 7.534 3.518 -1.098 1.00 80.81 107 MET A N 1
ATOM 851 C CA . MET A 1 107 ? 7.655 4.540 -0.045 1.00 80.81 107 MET A CA 1
ATOM 852 C C . MET A 1 107 ? 7.136 5.923 -0.477 1.00 80.81 107 MET A C 1
ATOM 854 O O . MET A 1 107 ? 6.701 6.706 0.368 1.00 80.81 107 MET A O 1
ATOM 858 N N . GLY A 1 108 ? 7.115 6.208 -1.782 1.00 73.19 108 GLY A N 1
ATOM 859 C CA . GLY A 1 108 ?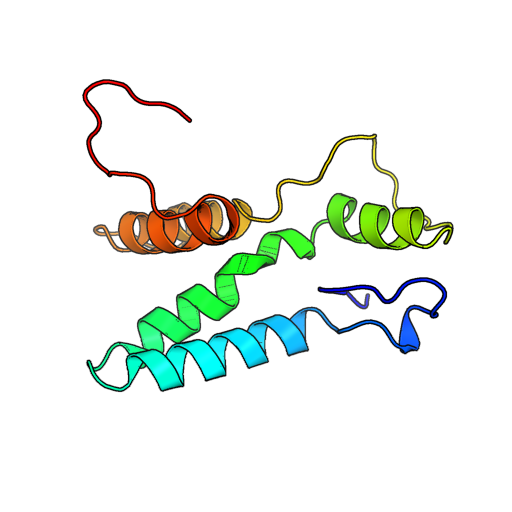 6.597 7.457 -2.337 1.00 73.19 108 GLY A CA 1
ATOM 860 C C . GLY A 1 108 ? 5.070 7.572 -2.438 1.00 73.19 108 GLY A C 1
ATOM 861 O O . GLY A 1 108 ? 4.585 8.644 -2.792 1.00 73.19 108 GLY A O 1
ATOM 862 N N . HIS A 1 109 ? 4.268 6.541 -2.134 1.00 77.56 109 HIS A N 1
ATOM 863 C CA . HIS A 1 109 ? 2.827 6.582 -2.462 1.00 77.56 109 HIS A CA 1
ATOM 864 C C . HIS A 1 109 ? 1.990 7.591 -1.645 1.00 77.56 109 HIS A C 1
ATOM 866 O O . HIS A 1 109 ? 0.856 7.883 -2.020 1.00 77.56 109 HIS A O 1
ATOM 872 N N . HIS A 1 110 ? 2.529 8.157 -0.558 1.00 65.12 110 HIS A N 1
ATOM 873 C CA . HIS A 1 110 ? 1.907 9.282 0.163 1.00 65.12 110 HIS A CA 1
ATOM 874 C C . HIS A 1 110 ? 2.663 10.606 0.041 1.00 65.12 110 HIS A C 1
ATOM 876 O O . HIS A 1 110 ? 2.048 11.661 0.170 1.00 65.12 110 HIS A O 1
ATOM 882 N N . ALA A 1 111 ? 3.979 10.560 -0.176 1.00 62.00 111 ALA A N 1
ATOM 883 C CA . ALA A 1 111 ? 4.843 11.742 -0.191 1.00 62.00 111 ALA A CA 1
ATOM 884 C C . ALA A 1 111 ? 5.188 12.229 -1.612 1.00 62.00 111 ALA A C 1
ATOM 886 O O . ALA A 1 111 ? 5.721 13.323 -1.771 1.00 62.00 111 ALA A O 1
ATOM 887 N N . GLY A 1 112 ? 4.877 11.433 -2.640 1.00 61.72 112 GLY A N 1
ATOM 888 C CA . GLY A 1 112 ? 5.427 11.580 -3.985 1.00 61.72 112 GLY A CA 1
ATOM 889 C C . GLY A 1 112 ? 6.756 10.832 -4.149 1.00 61.72 112 GLY A C 1
ATOM 890 O O . GLY A 1 112 ? 7.372 10.391 -3.178 1.00 61.72 112 GLY A O 1
ATOM 891 N N . LEU A 1 113 ? 7.194 10.657 -5.399 1.00 65.06 113 LEU A N 1
ATOM 892 C CA . LEU A 1 113 ? 8.499 10.067 -5.702 1.00 65.06 113 LEU A CA 1
ATOM 893 C C . LEU A 1 113 ? 9.588 11.105 -5.425 1.00 65.06 113 LEU A C 1
ATOM 895 O O . LEU A 1 113 ? 9.642 12.131 -6.099 1.00 65.06 113 LEU A O 1
ATOM 899 N N . ALA A 1 114 ? 10.445 10.834 -4.441 1.00 64.00 114 ALA A N 1
ATOM 900 C CA . ALA A 1 114 ? 11.612 11.664 -4.177 1.00 64.00 114 ALA A CA 1
ATOM 901 C C . ALA A 1 114 ? 12.635 11.547 -5.319 1.00 64.00 114 ALA A C 1
ATOM 903 O O . ALA A 1 114 ? 12.722 10.510 -5.986 1.00 64.00 114 ALA A O 1
ATOM 904 N N . ASP A 1 115 ? 13.446 12.584 -5.513 1.00 64.12 115 ASP A N 1
ATOM 905 C CA . ASP A 1 115 ? 14.618 12.500 -6.380 1.00 64.12 115 ASP A CA 1
ATOM 906 C C . ASP A 1 115 ? 15.651 11.546 -5.765 1.00 64.12 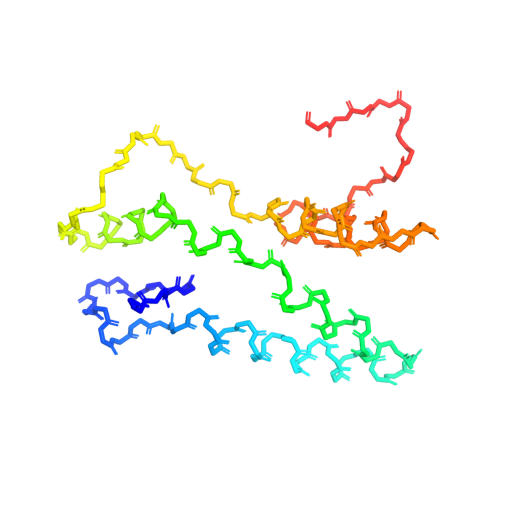115 ASP A C 1
ATOM 908 O O . ASP A 1 115 ? 15.988 11.645 -4.585 1.00 64.12 115 ASP A O 1
ATOM 912 N N . TYR A 1 116 ? 16.174 10.611 -6.566 1.00 58.09 116 TYR A N 1
ATOM 913 C CA . TYR A 1 116 ? 17.165 9.634 -6.090 1.00 58.09 116 TYR A CA 1
ATOM 914 C C . TYR A 1 116 ? 18.500 10.283 -5.695 1.00 58.09 116 TYR A C 1
ATOM 916 O O . TYR A 1 116 ? 19.207 9.791 -4.816 1.00 58.09 116 TYR A O 1
ATOM 924 N N . SER A 1 117 ? 18.833 11.407 -6.331 1.00 58.31 117 SER A N 1
ATOM 925 C CA . SER A 1 117 ? 19.973 12.244 -5.981 1.00 58.31 117 SER A CA 1
ATOM 926 C C . SER A 1 117 ? 19.507 13.678 -5.784 1.00 58.31 117 SER A C 1
ATOM 928 O O . SER A 1 117 ? 19.182 14.371 -6.744 1.00 58.31 117 SER A O 1
ATOM 930 N N . THR A 1 118 ? 19.539 14.138 -4.545 1.00 56.34 118 THR A N 1
ATOM 931 C CA . THR A 1 118 ? 19.481 15.558 -4.209 1.00 56.34 118 THR A CA 1
ATOM 932 C C . THR A 1 118 ? 20.831 15.945 -3.618 1.00 56.34 118 THR A C 1
ATOM 934 O O . THR A 1 118 ? 21.335 15.223 -2.757 1.00 56.34 118 THR A O 1
ATOM 937 N N . GLU A 1 119 ? 21.401 17.094 -3.992 1.00 56.69 119 GLU A N 1
ATOM 938 C CA . GLU A 1 119 ? 22.549 17.668 -3.259 1.00 56.69 119 GLU A CA 1
ATOM 939 C C . GLU A 1 119 ? 22.209 17.963 -1.782 1.00 56.69 119 GLU A C 1
ATOM 941 O O . GLU A 1 119 ? 23.101 18.142 -0.957 1.00 56.69 119 GLU A O 1
ATOM 946 N N . VAL A 1 120 ? 20.918 17.960 -1.428 1.00 57.50 120 VAL A N 1
ATOM 947 C CA . VAL A 1 120 ? 20.407 18.134 -0.068 1.00 57.50 120 VAL A CA 1
ATOM 948 C C . VAL A 1 120 ? 19.327 17.083 0.193 1.00 57.50 120 VAL A C 1
ATOM 950 O O . VAL A 1 120 ? 18.190 17.235 -0.241 1.00 57.50 120 VAL A O 1
ATOM 953 N N . THR A 1 121 ? 19.683 15.993 0.871 1.00 44.81 121 THR A N 1
ATOM 954 C CA . THR A 1 121 ? 18.738 14.943 1.277 1.00 44.81 121 THR A CA 1
ATOM 955 C C . THR A 1 121 ? 17.774 15.479 2.333 1.00 44.81 121 THR A C 1
ATOM 957 O O . THR A 1 121 ? 18.185 15.736 3.464 1.00 44.81 121 THR A O 1
ATOM 960 N N . GLY A 1 122 ? 16.502 15.635 1.969 1.00 42.56 122 GLY A N 1
ATOM 961 C CA . GLY A 1 122 ? 15.401 15.881 2.898 1.00 42.56 122 GLY A CA 1
ATOM 962 C C . GLY A 1 122 ? 14.490 14.661 2.955 1.00 42.56 122 GLY A C 1
ATOM 963 O O . GLY A 1 122 ? 13.604 14.526 2.115 1.00 42.56 122 GLY A O 1
ATOM 964 N N . ALA A 1 123 ? 14.745 13.784 3.924 1.00 41.16 123 ALA A N 1
ATOM 965 C CA . A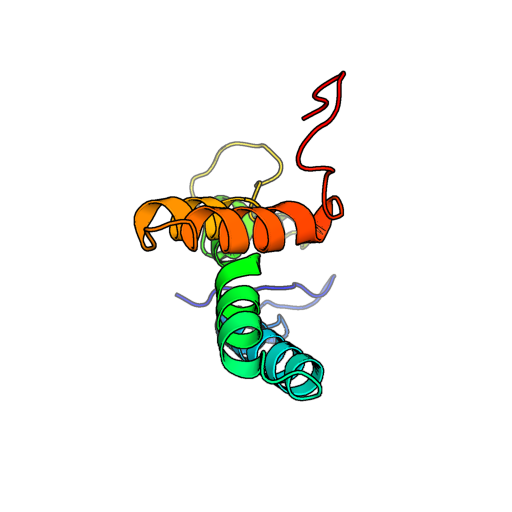LA A 1 123 ? 13.773 12.829 4.449 1.00 41.16 123 ALA A CA 1
ATOM 966 C C . ALA A 1 123 ? 13.359 13.293 5.849 1.00 41.16 123 ALA A C 1
ATOM 968 O O . ALA A 1 123 ? 14.248 13.819 6.561 1.00 41.16 123 ALA A O 1
#

Mean predicted aligned error: 6.91 Å

Foldseek 3Di:
DWFAPADDALDDPVPGHTPQNQLQVQLQVQLVVCVVPPCNVVRSLLSNLQQPLSPDLLNRCVRCVVNVHDDPRDDDDDDRPRQQRSLVVLVVPDDPCSSVVSNQSRNQPPPHRDDPDDPDDDD

Solvent-accessible surface area (backbone atoms only — not comparable to full-atom values): 7045 Å² total; per-residue (Å²): 134,92,53,52,69,46,78,48,86,90,54,61,77,89,76,31,43,44,30,68,62,48,26,53,52,41,10,54,51,36,16,62,67,24,49,86,76,75,34,26,70,61,31,22,52,46,32,48,31,28,57,52,27,38,73,36,64,59,39,45,42,51,54,31,52,78,54,76,38,92,67,96,60,92,72,80,95,73,88,66,75,24,46,47,43,24,13,55,48,24,58,74,75,41,62,96,61,52,13,57,55,44,22,49,61,20,46,16,76,86,79,46,78,73,72,95,78,54,103,68,85,83,129

Radius of gyration: 16.23 Å; Cα contacts (8 Å, |Δi|>4): 164; chains: 1; bounding box: 43×30×46 Å

Nearest PDB structures (foldseek):
  3uno-assembly1_G  TM=2.587E-01  e=6.468E+00  Mycobacterium tuberculosis

pLDDT: mean 84.7, std 14.97, range [41.16, 98.5]

Sequence (123 aa):
MKYYAHSLEGRPPSEWQDLEEHLLSVADSAAKFAALFGGEEWARLAGLWHDIGKYSNEFQHMLYEANGIESHLETKPGRPIHSQTGGHLAQQKLANGLDRVFCWLIMGHHAGLADYSTEVTGA

Secondary structure (DSSP, 8-state):
---EEE--TT--GGGSEEHHHHHHHHHHHHHHHHGGGT-HHHHHHHHHHTTGGGGSHHHHHHHHHHTT--------SS----TTHHHHHHHHH--TTHHHHHHHHHHTTTT----S--SS---